Protein AF-G5E270-F1 (afdb_monomer_lite)

Radius of gyration: 21.07 Å; chains: 1; bounding box: 44×40×56 Å

Sequence (121 aa):
NRQQYGLELIASENFASCAVLQALGSCLNNKYSEGYPGQRYYGGTEFVDEMERLCQKRALTHGFMTDKKISATSIFFESMPYKVNPDTGYIDYDGLAENARLFHPKLIIAGVSCYSRNLDY

pLDDT: mean 83.83, std 16.35, range [31.69, 96.69]

InterPro domains:
  IPR015421 Pyridoxal phosphate-dependent transferase, major domain [G3DSA:3.40.640.10] (14-60)
  IPR015421 Pyridoxal phosphate-dependent transferase, major domain [G3DSA:3.40.640.10] (61-121)
  IPR015422 Pyridoxal phosphate-dependent transferase, small domain [G3DSA:3.90.1150.10] (1-13)
  IPR015424 Pyridoxal phosphate-dependent transferase [SSF53383] (1-121)
  IPR039429 Serine hydroxymethyltransferase-like domain [PF00464] (1-60)
  IPR049943 Serine hydroxymethyltransferase-like [PTHR11680] (1-60)

Foldseek 3Di:
DDVVPDDPPQPPDDDDDPVVVVVVVDPVVVDDFPDAQVDTPDPPCVVVNVVVVVVVVVCVVPNDDDDDDDPPCVVVHPDDDFDADPVVLHTPVVSVVVVCVVVVDPDDDDDDDDGPDDDDD

Secondary structure (DSSP, 8-state):
-HHHHS----TT-----HHHHHHHTSGGGG----EETTEESSS--HHHHHHHHHHHHHHHHH--------TTHHHHS------B-TTT-SB-HHHHHHHHHHH--S------SS--S----

Structure (mmCIF, N/CA/C/O backbone):
data_AF-G5E270-F1
#
_entry.id   AF-G5E270-F1
#
loop_
_atom_site.group_PDB
_atom_site.id
_atom_site.type_symbol
_atom_site.label_atom_id
_atom_site.label_alt_id
_atom_site.label_comp_id
_atom_site.label_asym_id
_atom_site.label_entity_id
_atom_site.label_seq_id
_atom_site.pdbx_PDB_ins_code
_atom_site.Cartn_x
_atom_site.Cartn_y
_atom_site.Cartn_z
_atom_site.occupancy
_atom_site.B_iso_or_equiv
_atom_site.auth_seq_id
_atom_site.auth_comp_id
_atom_site.auth_asym_id
_atom_site.auth_atom_id
_atom_site.pdbx_PDB_model_num
ATOM 1 N N . ASN A 1 1 ? -11.175 23.964 -2.421 1.00 78.31 1 ASN A N 1
ATOM 2 C CA . ASN A 1 1 ? -10.906 24.818 -3.603 1.00 78.31 1 ASN A CA 1
ATOM 3 C C . ASN A 1 1 ? -9.794 24.276 -4.501 1.00 78.31 1 ASN A C 1
ATOM 5 O O . ASN A 1 1 ? -10.142 23.897 -5.604 1.00 78.31 1 ASN A O 1
ATOM 9 N N . ARG A 1 2 ? -8.518 24.142 -4.084 1.00 94.00 2 ARG A N 1
ATOM 10 C CA . ARG A 1 2 ? -7.429 23.637 -4.970 1.00 94.00 2 ARG A CA 1
ATOM 11 C C . ARG A 1 2 ? -7.762 22.312 -5.681 1.00 94.00 2 ARG A C 1
ATOM 13 O O . ARG A 1 2 ? -7.817 22.273 -6.898 1.00 94.00 2 ARG A O 1
ATOM 20 N N . GLN A 1 3 ? -8.059 21.267 -4.908 1.00 88.56 3 GLN A N 1
ATOM 21 C CA . GLN A 1 3 ? -8.348 19.916 -5.417 1.00 88.56 3 GLN A CA 1
ATOM 22 C C . GLN A 1 3 ? -9.655 19.809 -6.223 1.00 88.56 3 GLN A C 1
ATOM 24 O O . GLN A 1 3 ? -9.859 18.834 -6.928 1.00 88.56 3 GLN A O 1
ATOM 29 N N . GLN A 1 4 ? -10.559 20.787 -6.102 1.00 90.38 4 GLN A N 1
ATOM 30 C CA . GLN A 1 4 ? -11.859 20.764 -6.781 1.00 90.38 4 GLN A CA 1
ATOM 31 C C . GLN A 1 4 ? -11.770 21.294 -8.216 1.00 90.38 4 GLN A C 1
ATOM 33 O O . GLN A 1 4 ? -12.556 20.896 -9.067 1.00 90.38 4 GLN A O 1
ATOM 38 N N . TYR A 1 5 ? -10.833 22.209 -8.468 1.00 93.00 5 TYR A N 1
ATOM 39 C CA . TYR A 1 5 ? -10.672 22.875 -9.762 1.00 93.00 5 TYR A CA 1
ATOM 40 C C . TYR A 1 5 ? -9.358 22.501 -10.467 1.00 93.00 5 TYR A C 1
ATOM 42 O O . TYR A 1 5 ? -9.139 22.919 -11.600 1.00 93.00 5 TYR A O 1
ATOM 50 N N . GLY A 1 6 ? -8.482 21.735 -9.808 1.00 92.25 6 GLY A N 1
ATOM 51 C CA . GLY A 1 6 ? -7.254 21.194 -10.387 1.00 92.25 6 GLY A CA 1
ATOM 52 C C . GLY A 1 6 ? -7.465 19.811 -11.004 1.00 92.25 6 GLY A C 1
ATOM 53 O O . GLY A 1 6 ? -8.218 18.998 -10.474 1.00 92.25 6 GLY A O 1
ATOM 54 N N . LEU A 1 7 ? -6.777 19.537 -12.114 1.00 93.69 7 LEU A N 1
ATOM 55 C CA . LEU A 1 7 ? -6.659 18.188 -12.670 1.00 93.69 7 LEU A CA 1
ATOM 56 C C . LEU A 1 7 ? -5.447 17.498 -12.040 1.00 93.69 7 LEU A C 1
ATOM 58 O O . LEU A 1 7 ? -4.310 17.740 -12.443 1.00 93.69 7 LEU A O 1
ATOM 62 N N . GLU A 1 8 ? -5.689 16.653 -11.041 1.00 93.19 8 GLU A N 1
ATOM 63 C CA . GLU A 1 8 ? -4.632 15.877 -10.388 1.00 93.19 8 GLU A CA 1
ATOM 64 C C . GLU A 1 8 ? -4.280 14.659 -11.262 1.00 93.19 8 GLU A C 1
ATOM 66 O O . GLU A 1 8 ? -5.024 13.681 -11.324 1.00 93.19 8 GLU A O 1
ATOM 71 N N . LEU A 1 9 ? -3.157 14.737 -11.983 1.00 94.25 9 LEU A N 1
ATOM 72 C CA . LEU A 1 9 ? -2.667 13.684 -12.893 1.00 94.25 9 LEU A CA 1
ATOM 73 C C . LEU A 1 9 ? -1.504 12.865 -12.306 1.00 94.25 9 LEU A C 1
ATOM 75 O O . LEU A 1 9 ? -0.846 12.103 -13.014 1.00 94.25 9 LEU A O 1
ATOM 79 N N . ILE A 1 10 ? -1.218 13.031 -11.016 1.00 94.44 10 ILE A N 1
ATOM 80 C CA . ILE A 1 10 ? -0.157 12.291 -10.336 1.00 94.44 10 ILE A CA 1
ATOM 81 C C . ILE A 1 10 ? -0.653 10.864 -10.078 1.00 94.44 10 ILE A C 1
ATOM 83 O O . ILE A 1 10 ? -1.603 10.660 -9.332 1.00 94.44 10 ILE A O 1
ATOM 87 N N . ALA A 1 11 ? 0.016 9.867 -10.667 1.00 88.94 11 ALA A N 1
ATOM 88 C CA . ALA A 1 11 ? -0.424 8.465 -10.656 1.00 88.94 11 ALA A CA 1
ATOM 89 C C . ALA A 1 11 ? -0.595 7.848 -9.252 1.00 88.94 11 ALA A C 1
ATOM 91 O O . ALA A 1 11 ? -1.328 6.877 -9.088 1.00 88.94 11 ALA A O 1
ATOM 92 N N . SER A 1 12 ? 0.092 8.392 -8.245 1.00 92.25 12 SER A N 1
ATOM 93 C CA . SER A 1 12 ? 0.022 7.935 -6.853 1.00 92.25 12 SER A CA 1
ATOM 94 C C . SER A 1 12 ? -0.967 8.717 -5.986 1.00 92.25 12 SER A C 1
ATOM 96 O O . SER A 1 12 ? -1.158 8.357 -4.824 1.00 92.25 12 SER A O 1
ATOM 98 N N . GLU A 1 13 ? -1.542 9.809 -6.491 1.00 93.81 13 GLU A N 1
ATOM 99 C CA . GLU A 1 13 ? -2.532 10.584 -5.746 1.00 93.81 13 GLU A CA 1
ATOM 100 C C . GLU A 1 13 ? -3.935 10.005 -5.920 1.00 93.81 13 GLU A C 1
ATOM 102 O O . GLU A 1 13 ? -4.270 9.396 -6.935 1.00 93.81 13 GLU A O 1
ATOM 107 N N . ASN A 1 14 ? -4.760 10.168 -4.886 1.00 95.12 14 ASN A N 1
ATOM 108 C CA . ASN A 1 14 ? -6.154 9.749 -4.906 1.00 95.12 14 ASN A CA 1
ATOM 109 C C . ASN A 1 14 ? -6.962 10.494 -3.831 1.00 95.12 14 ASN A C 1
ATOM 111 O O . ASN A 1 14 ? -6.398 11.099 -2.915 1.00 95.12 14 ASN A O 1
ATOM 115 N N . PHE A 1 15 ? -8.287 10.403 -3.907 1.00 95.06 15 PHE A N 1
ATOM 116 C CA . PHE A 1 15 ? -9.208 10.986 -2.938 1.00 95.06 15 PHE A CA 1
ATOM 117 C C . PHE A 1 15 ? -9.796 9.898 -2.037 1.00 95.06 15 PHE A C 1
ATOM 119 O O . PHE A 1 15 ? -10.509 9.002 -2.488 1.00 95.06 15 PHE A O 1
ATOM 126 N N . ALA A 1 16 ? -9.502 9.979 -0.739 1.00 94.62 16 ALA A N 1
ATOM 127 C CA . ALA A 1 16 ? -10.095 9.084 0.246 1.00 94.62 16 ALA A CA 1
ATOM 128 C C . ALA A 1 16 ? -11.600 9.358 0.402 1.00 94.62 16 ALA A C 1
ATOM 130 O O . ALA A 1 16 ? -12.049 10.503 0.348 1.00 94.62 16 ALA A O 1
ATOM 131 N N . SER A 1 17 ? -12.384 8.304 0.640 1.00 96.69 17 SER A N 1
ATOM 132 C CA . SER A 1 17 ? -13.821 8.452 0.889 1.00 96.69 17 SER A CA 1
ATOM 133 C C . SER A 1 17 ? -14.096 9.166 2.217 1.00 96.69 17 SER A C 1
ATOM 135 O O . SER A 1 17 ? -13.327 9.051 3.175 1.00 96.69 17 SER A O 1
ATOM 137 N N . CYS A 1 18 ? -15.245 9.841 2.315 1.00 96.12 18 CYS A N 1
ATOM 138 C CA . CYS A 1 18 ? -15.672 10.495 3.556 1.00 96.12 18 CYS A CA 1
ATOM 139 C C . CYS A 1 18 ? -15.712 9.527 4.747 1.00 96.12 18 CYS A C 1
ATOM 141 O O . CYS A 1 18 ? -15.337 9.914 5.848 1.00 96.12 18 CYS A O 1
ATOM 143 N N . ALA A 1 19 ? -16.098 8.265 4.527 1.00 96.06 19 ALA A N 1
ATOM 144 C CA . ALA A 1 19 ? -16.137 7.246 5.575 1.00 96.06 19 ALA A CA 1
ATOM 145 C C . ALA A 1 19 ? -14.744 6.966 6.171 1.00 96.06 19 ALA A C 1
ATOM 147 O O . ALA A 1 19 ? -14.602 6.844 7.387 1.00 96.06 19 ALA A O 1
ATOM 148 N N . VAL A 1 20 ? -13.703 6.920 5.331 1.00 94.00 20 VAL A N 1
ATOM 149 C CA . VAL A 1 20 ? -12.313 6.754 5.788 1.00 94.00 20 VAL A CA 1
ATOM 150 C C . VAL A 1 20 ? -11.866 7.971 6.601 1.00 94.00 20 VAL A C 1
ATOM 152 O O . VAL A 1 20 ? -11.291 7.817 7.677 1.00 94.00 20 VAL A O 1
ATOM 155 N N . LEU A 1 21 ? -12.175 9.181 6.127 1.00 95.69 21 LEU A N 1
ATOM 156 C CA . LEU A 1 21 ? -11.818 10.423 6.820 1.00 95.69 21 LEU A CA 1
ATOM 157 C C . LEU A 1 21 ? -12.537 10.566 8.172 1.00 95.69 21 LEU A C 1
ATOM 159 O O . LEU A 1 21 ? -11.932 10.998 9.151 1.00 95.69 21 LEU A O 1
ATOM 163 N N . GLN A 1 22 ? -13.803 10.155 8.255 1.00 96.69 22 GLN A N 1
ATOM 164 C CA . GLN A 1 22 ? -14.566 10.126 9.506 1.00 96.69 22 GLN A CA 1
ATOM 165 C C . GLN A 1 22 ? -13.970 9.142 10.517 1.00 96.69 22 GLN A C 1
ATOM 167 O O . GLN A 1 22 ? -13.867 9.470 11.698 1.00 96.69 22 GLN A O 1
ATOM 172 N N . ALA A 1 23 ? -13.536 7.962 10.064 1.00 93.75 23 ALA A N 1
ATOM 173 C CA . ALA A 1 23 ? -12.877 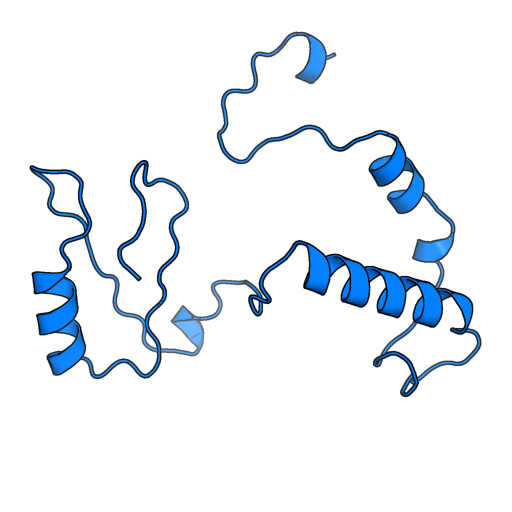6.989 10.930 1.00 93.75 23 ALA A CA 1
ATOM 174 C C . ALA A 1 23 ? -11.548 7.535 11.484 1.00 93.75 23 ALA A C 1
ATOM 176 O O . ALA A 1 23 ? -11.273 7.383 12.677 1.00 93.75 23 ALA A O 1
ATOM 177 N N . LEU A 1 24 ? -10.767 8.234 10.649 1.00 95.00 24 LEU A N 1
ATOM 178 C CA . LEU A 1 24 ? -9.520 8.888 11.056 1.00 95.00 24 LEU A CA 1
ATOM 179 C C . LEU A 1 24 ? -9.744 9.969 12.124 1.00 95.00 24 LEU A C 1
ATOM 181 O O . LEU A 1 24 ? -8.894 10.144 12.986 1.00 95.00 24 LEU A O 1
ATOM 185 N N . GLY A 1 25 ? -10.881 10.670 12.094 1.00 95.19 25 GLY A N 1
ATOM 186 C CA . GLY A 1 25 ? -11.256 11.683 13.088 1.00 95.19 25 GLY A CA 1
ATOM 187 C C . GLY A 1 25 ? -11.947 11.138 14.345 1.00 95.19 25 GLY A C 1
ATOM 188 O O . GLY A 1 25 ? -12.431 11.923 15.158 1.00 95.19 25 GLY A O 1
ATOM 189 N N . SER A 1 26 ? -12.047 9.817 14.506 1.00 96.69 26 SER A N 1
ATOM 190 C CA . SER A 1 26 ? -12.745 9.204 15.640 1.00 96.69 26 SER A CA 1
ATOM 191 C C . SER A 1 26 ? -11.933 9.250 16.943 1.00 96.69 26 SER A C 1
ATOM 193 O O . SER A 1 26 ? -10.731 9.536 16.964 1.00 96.69 26 SER A O 1
ATOM 195 N N . CYS A 1 27 ? -12.588 8.897 18.055 1.00 95.38 27 CYS A N 1
ATOM 196 C CA . CYS A 1 27 ? -11.967 8.806 19.379 1.00 95.38 27 CYS A CA 1
ATOM 197 C C . CYS A 1 27 ? -10.881 7.722 19.494 1.00 95.38 27 CYS A C 1
ATOM 199 O O . CYS A 1 27 ? -10.177 7.679 20.501 1.00 95.38 27 CYS A O 1
ATOM 201 N N . LEU A 1 28 ? -10.711 6.872 18.475 1.00 93.31 28 LEU A N 1
ATOM 202 C CA . LEU A 1 28 ? -9.692 5.822 18.457 1.00 93.31 28 LEU A CA 1
ATOM 203 C C . LEU A 1 28 ? -8.264 6.380 18.536 1.00 93.31 28 LEU A C 1
ATOM 205 O O . LEU A 1 28 ? -7.394 5.709 19.082 1.00 93.31 28 LEU A O 1
ATOM 209 N N . ASN A 1 29 ? -8.035 7.627 18.107 1.00 92.75 29 ASN A N 1
ATOM 210 C CA . ASN A 1 29 ? -6.743 8.309 18.282 1.00 92.75 29 ASN A CA 1
ATOM 211 C C . ASN A 1 29 ? -6.323 8.464 19.751 1.00 92.75 29 ASN A C 1
ATOM 213 O O . ASN A 1 29 ? -5.144 8.648 20.037 1.00 92.75 29 ASN A O 1
ATOM 217 N N . ASN A 1 30 ? -7.270 8.392 20.688 1.00 94.25 30 ASN A N 1
ATOM 218 C CA . ASN A 1 30 ? -6.992 8.583 22.107 1.00 94.25 30 ASN A CA 1
ATOM 219 C C . ASN A 1 30 ? -6.491 7.303 22.785 1.00 94.25 30 ASN A C 1
ATOM 221 O O . ASN A 1 30 ? -6.068 7.355 23.942 1.00 94.25 30 ASN A O 1
ATOM 225 N N . LYS A 1 31 ? -6.588 6.142 22.119 1.00 93.56 31 LYS A N 1
ATOM 226 C CA . LYS A 1 31 ? -6.277 4.860 22.745 1.00 93.56 31 LYS A CA 1
ATOM 227 C C . LYS A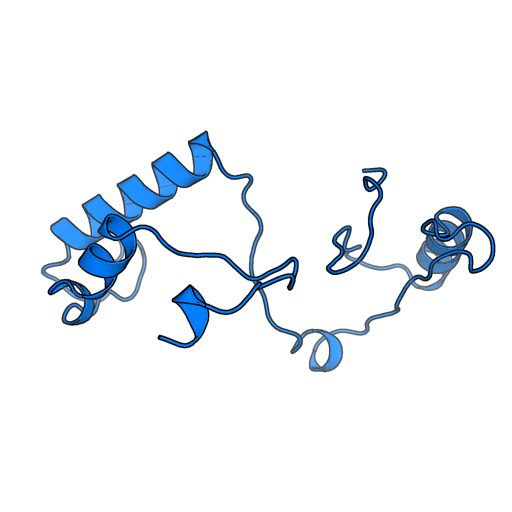 1 31 ? -4.863 4.408 22.412 1.00 93.56 31 LYS A C 1
ATOM 229 O O . LYS A 1 31 ? -4.510 4.192 21.261 1.00 93.56 31 LYS A O 1
ATOM 234 N N . TYR A 1 32 ? -4.092 4.175 23.466 1.00 93.44 32 TYR A N 1
ATOM 235 C CA . TYR A 1 32 ? -2.798 3.515 23.389 1.00 93.44 32 TYR A CA 1
ATOM 236 C C . TYR A 1 32 ? -2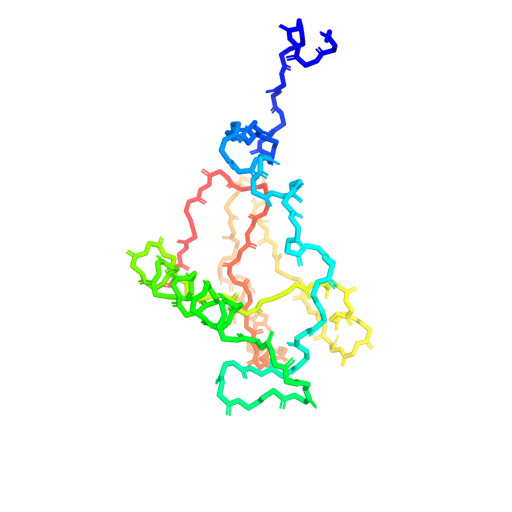.982 1.995 23.535 1.00 93.44 32 TYR A C 1
ATOM 238 O O . TYR A 1 32 ? -3.636 1.536 24.477 1.00 93.44 32 TYR A O 1
ATOM 246 N N . SER A 1 33 ? -2.452 1.212 22.595 1.00 92.75 33 SER A N 1
ATOM 247 C CA . SER A 1 33 ? -2.675 -0.242 22.514 1.00 92.75 33 SER A CA 1
ATOM 248 C C . SER A 1 33 ? -1.434 -0.990 22.017 1.00 92.75 33 SER A C 1
ATOM 250 O O . SER A 1 33 ? -1.504 -1.769 21.067 1.00 92.75 33 SER A O 1
ATOM 252 N N . GLU A 1 34 ? -0.280 -0.733 22.633 1.00 94.44 34 GLU A N 1
ATOM 253 C CA . GLU A 1 34 ? 0.967 -1.428 22.291 1.00 94.44 34 GLU A CA 1
ATOM 254 C C . GLU A 1 34 ? 0.843 -2.951 22.452 1.00 94.44 34 GLU A C 1
ATOM 256 O O . GLU A 1 34 ? 0.158 -3.451 23.352 1.00 94.44 34 GLU A O 1
ATOM 261 N N . GLY A 1 35 ? 1.554 -3.684 21.592 1.00 92.62 35 GLY A N 1
ATOM 262 C CA . GLY A 1 35 ? 1.431 -5.133 21.438 1.00 92.62 35 GLY A CA 1
ATOM 263 C C . GLY A 1 35 ? 0.468 -5.507 20.310 1.00 92.62 35 GLY A C 1
ATOM 264 O O . GLY A 1 35 ? 0.107 -4.661 19.493 1.00 92.62 35 GLY A O 1
ATOM 265 N N . TYR A 1 36 ? 0.038 -6.766 20.281 1.00 92.19 36 TYR A N 1
ATOM 266 C CA . TYR A 1 36 ? -0.909 -7.302 19.292 1.00 92.19 36 TYR A CA 1
ATOM 267 C C . TYR A 1 36 ? -2.198 -7.777 19.975 1.00 92.19 36 TYR A C 1
ATOM 269 O O . TYR A 1 36 ? -2.200 -7.962 21.196 1.00 92.19 36 TYR A O 1
ATOM 277 N N . PRO A 1 37 ? -3.303 -7.986 19.233 1.00 90.62 37 PRO A N 1
ATOM 278 C CA . PRO A 1 37 ? -4.549 -8.460 19.818 1.00 90.62 37 PRO A CA 1
ATOM 279 C C . PRO A 1 37 ? -4.349 -9.729 20.658 1.00 90.62 37 PRO A C 1
ATOM 281 O O . PRO A 1 37 ? -3.778 -10.710 20.185 1.00 90.62 37 PRO A O 1
ATOM 284 N N . GLY A 1 38 ? -4.814 -9.709 21.909 1.00 88.88 38 GLY A N 1
ATOM 285 C CA . GLY A 1 38 ? -4.599 -10.790 22.888 1.00 88.88 38 GLY A CA 1
ATOM 286 C C . GLY A 1 38 ? -3.258 -10.770 23.644 1.00 88.88 38 GLY A C 1
ATOM 287 O O . GLY A 1 38 ? -3.126 -11.479 24.638 1.00 88.88 38 GLY A O 1
ATOM 288 N N . GLN A 1 39 ? -2.289 -9.946 23.239 1.00 90.94 39 GLN A N 1
ATOM 289 C CA . GLN A 1 39 ? -1.012 -9.725 23.934 1.00 90.94 39 GLN A CA 1
ATOM 290 C C . GLN A 1 39 ? -0.701 -8.224 23.989 1.00 90.94 39 GLN A C 1
ATOM 292 O O . GLN A 1 39 ? 0.232 -7.731 23.352 1.00 90.94 39 GLN A O 1
ATOM 297 N N . ARG A 1 40 ? -1.535 -7.479 24.722 1.00 93.38 40 ARG A N 1
ATOM 298 C CA . ARG A 1 40 ? -1.392 -6.028 24.896 1.00 93.38 40 ARG A CA 1
ATOM 299 C C . ARG A 1 40 ? -0.649 -5.699 26.183 1.00 93.38 40 ARG A C 1
ATOM 301 O O . ARG A 1 40 ? -0.850 -6.356 27.201 1.00 93.38 40 ARG A O 1
ATOM 308 N N . TYR A 1 41 ? 0.140 -4.629 26.146 1.00 89.81 41 TYR A N 1
ATOM 309 C CA . TYR A 1 41 ? 0.808 -4.098 27.341 1.00 89.81 41 TYR A CA 1
ATOM 310 C C . TYR A 1 41 ? -0.149 -3.322 28.263 1.00 89.81 41 TYR A C 1
ATOM 312 O O . TYR A 1 41 ? 0.100 -3.218 29.461 1.00 89.81 41 TYR A O 1
ATOM 320 N N . TYR A 1 42 ? -1.257 -2.802 27.720 1.00 91.88 42 TYR A N 1
ATOM 321 C CA . TYR A 1 42 ? -2.239 -1.984 28.438 1.00 91.88 42 TYR A CA 1
ATOM 322 C C . TYR A 1 42 ? -3.650 -2.582 28.351 1.00 91.88 42 TYR A C 1
ATOM 324 O O . TYR A 1 42 ? -4.018 -3.180 27.340 1.00 91.88 42 TYR A O 1
ATOM 332 N N . GLY A 1 43 ? -4.454 -2.383 29.401 1.00 90.81 43 GLY A N 1
ATOM 333 C CA . GLY A 1 43 ? -5.848 -2.844 29.466 1.00 90.81 43 GLY A CA 1
ATOM 334 C C . GLY A 1 43 ? -6.851 -1.928 28.750 1.00 90.81 43 GLY A C 1
ATOM 335 O O . GLY A 1 43 ? -6.515 -0.817 28.325 1.00 90.81 43 GLY A O 1
ATOM 336 N N . GLY A 1 44 ? -8.107 -2.373 28.636 1.00 92.50 44 GLY A N 1
ATOM 337 C CA . GLY A 1 44 ? -9.200 -1.616 28.007 1.00 92.50 44 GLY A CA 1
ATOM 338 C C . GLY A 1 44 ? -9.082 -1.521 26.480 1.00 92.50 44 GLY A C 1
ATOM 339 O O . GLY A 1 44 ? -9.299 -0.448 25.911 1.00 92.50 44 GLY A O 1
ATOM 340 N N . THR A 1 45 ? -8.582 -2.579 25.842 1.00 93.44 45 THR A N 1
ATOM 341 C CA . THR A 1 45 ? -8.279 -2.679 24.403 1.00 93.44 45 THR A CA 1
ATOM 342 C C . THR A 1 45 ? -9.277 -3.559 23.649 1.00 93.44 45 THR A C 1
ATOM 344 O O . THR A 1 45 ? -9.069 -3.837 22.474 1.00 93.44 45 THR A O 1
ATOM 347 N N . GLU A 1 46 ? -10.386 -3.956 24.275 1.00 94.06 46 GLU A N 1
ATOM 348 C CA . GLU A 1 46 ? -11.366 -4.916 23.752 1.00 94.06 46 GLU A CA 1
ATOM 349 C C . GLU A 1 46 ? -11.891 -4.500 22.369 1.00 94.06 46 GLU A C 1
ATOM 351 O O . GLU A 1 46 ? -11.841 -5.279 21.415 1.00 94.06 46 GLU A O 1
ATOM 356 N N . PHE A 1 47 ? -12.307 -3.237 22.240 1.00 93.81 47 PHE A N 1
ATOM 357 C CA . PHE A 1 47 ? -12.816 -2.676 20.985 1.00 93.81 47 PHE A CA 1
ATOM 358 C C . PHE A 1 47 ? -11.713 -2.445 19.940 1.00 93.81 47 PHE A C 1
ATOM 360 O O . PHE A 1 47 ? -11.951 -2.581 18.740 1.00 93.81 47 PHE A O 1
ATOM 367 N N . VAL A 1 48 ? -10.492 -2.118 20.377 1.00 93.62 48 VAL A N 1
ATOM 368 C CA . VAL A 1 48 ? -9.348 -1.929 19.468 1.00 93.62 48 VAL A CA 1
ATOM 369 C C . VAL A 1 48 ? -8.897 -3.264 18.888 1.00 93.62 48 VAL A C 1
ATOM 371 O O . VAL A 1 48 ? -8.611 -3.360 17.698 1.00 93.62 48 VAL A O 1
ATOM 374 N N . ASP A 1 49 ? -8.889 -4.312 19.704 1.00 94.00 49 ASP A N 1
ATOM 375 C CA . ASP A 1 49 ? -8.560 -5.667 19.288 1.00 94.00 49 ASP A CA 1
ATOM 376 C C . ASP A 1 49 ? -9.585 -6.223 18.293 1.00 94.00 49 ASP A C 1
ATOM 378 O O . ASP A 1 49 ? -9.208 -6.882 17.323 1.00 94.00 49 ASP A O 1
ATOM 382 N N . GLU A 1 50 ? -10.878 -5.963 18.509 1.00 94.69 50 GLU A N 1
ATOM 383 C CA . GLU A 1 50 ? -11.926 -6.306 17.543 1.00 94.69 50 GLU A CA 1
ATOM 384 C C . GLU A 1 50 ? -11.698 -5.601 16.200 1.00 94.69 50 GLU A C 1
ATOM 386 O O . GLU A 1 50 ? -11.693 -6.252 15.150 1.00 94.69 50 GLU A O 1
ATOM 391 N N . MET A 1 51 ? -11.437 -4.292 16.236 1.00 93.25 51 MET A N 1
ATOM 392 C CA . MET A 1 51 ? -11.147 -3.498 15.045 1.00 93.25 51 MET A CA 1
ATOM 393 C C . MET A 1 51 ? -9.899 -4.002 14.306 1.00 93.25 51 MET A C 1
ATOM 395 O O . MET A 1 51 ? -9.935 -4.159 13.084 1.00 93.25 51 MET A O 1
ATOM 399 N N . GLU A 1 52 ? -8.800 -4.270 15.015 1.00 93.19 52 GLU A N 1
ATOM 400 C CA . GLU A 1 52 ? -7.550 -4.726 14.403 1.00 93.19 52 GLU A CA 1
ATOM 401 C C . GLU A 1 52 ? -7.719 -6.108 13.761 1.00 93.19 52 GLU A C 1
ATOM 403 O O . GLU A 1 52 ? -7.329 -6.299 12.608 1.00 93.19 52 GLU A O 1
ATOM 408 N N . ARG A 1 53 ? -8.392 -7.046 14.440 1.00 90.69 53 ARG A N 1
ATOM 409 C CA . ARG A 1 53 ? -8.713 -8.362 13.862 1.00 90.69 53 ARG A CA 1
ATOM 410 C C . ARG A 1 53 ? -9.620 -8.248 12.641 1.00 90.69 53 ARG A C 1
ATOM 412 O O . ARG A 1 53 ? -9.417 -8.961 11.658 1.00 90.69 53 ARG A O 1
ATOM 419 N N . LEU A 1 54 ? -10.605 -7.349 12.668 1.00 90.50 54 LEU A N 1
ATOM 420 C CA . LEU A 1 54 ? -11.467 -7.096 11.514 1.00 90.50 54 LEU A CA 1
ATOM 421 C C . LEU A 1 54 ? -10.669 -6.531 10.332 1.00 90.50 54 LEU A C 1
ATOM 423 O O . LEU A 1 54 ? -10.876 -6.960 9.195 1.00 90.50 54 LEU A O 1
ATOM 427 N N . CYS A 1 55 ? -9.749 -5.602 10.598 1.00 87.88 55 CYS A N 1
ATOM 428 C CA . CYS A 1 55 ? -8.850 -5.038 9.597 1.00 87.88 55 CYS A CA 1
ATOM 429 C C . CYS A 1 55 ? -7.959 -6.125 8.979 1.00 87.88 55 CYS A C 1
ATOM 431 O O . CYS A 1 55 ? -7.959 -6.280 7.760 1.00 87.88 55 CYS A O 1
ATOM 433 N N . GLN A 1 56 ? -7.297 -6.944 9.804 1.00 82.50 56 GLN A N 1
ATOM 434 C CA . GLN A 1 56 ? -6.473 -8.074 9.356 1.00 82.50 56 GLN A CA 1
ATOM 435 C C . GLN A 1 56 ? -7.285 -9.067 8.515 1.00 82.50 56 GLN A C 1
ATOM 437 O O . GLN A 1 56 ? -6.865 -9.451 7.425 1.00 82.50 56 GLN A O 1
ATOM 442 N N . LYS A 1 57 ? -8.490 -9.434 8.965 1.00 84.38 57 LYS A N 1
ATOM 443 C CA . LYS A 1 57 ? -9.381 -10.336 8.226 1.00 84.38 57 LYS A CA 1
ATOM 444 C C . LYS A 1 57 ? -9.746 -9.778 6.848 1.00 84.38 57 LYS A C 1
ATOM 446 O O . LYS A 1 57 ? -9.692 -10.513 5.867 1.00 84.38 57 LYS A O 1
ATOM 451 N N . ARG A 1 58 ? -10.109 -8.494 6.760 1.00 83.50 58 ARG A N 1
ATOM 452 C CA . ARG A 1 58 ? -10.449 -7.841 5.481 1.00 83.50 58 ARG A CA 1
ATOM 453 C C . ARG A 1 58 ? -9.230 -7.670 4.577 1.00 83.50 58 ARG A C 1
ATOM 455 O O . ARG A 1 58 ? -9.349 -7.822 3.362 1.00 83.50 58 ARG A O 1
ATOM 462 N N . ALA A 1 59 ? -8.069 -7.397 5.167 1.00 73.62 59 ALA A N 1
ATOM 463 C CA . ALA A 1 59 ? -6.810 -7.355 4.445 1.00 73.62 59 ALA A CA 1
ATOM 464 C C . ALA A 1 59 ? -6.534 -8.713 3.794 1.00 73.62 59 ALA A C 1
ATOM 466 O O . ALA A 1 59 ? -6.323 -8.740 2.600 1.00 73.62 59 ALA A O 1
ATOM 467 N N . LEU A 1 60 ? -6.682 -9.839 4.493 1.00 70.75 60 LEU A N 1
ATOM 468 C CA . LEU A 1 60 ? -6.475 -11.167 3.894 1.00 70.75 60 LEU A CA 1
ATOM 469 C C . LEU A 1 60 ? -7.463 -11.509 2.761 1.00 70.75 60 LEU A C 1
ATOM 471 O O . LEU A 1 60 ? -7.131 -12.295 1.880 1.00 70.75 60 LEU A O 1
ATOM 475 N N . THR A 1 61 ? -8.672 -10.933 2.762 1.00 65.19 61 THR A N 1
ATOM 476 C CA . THR A 1 61 ? -9.669 -11.176 1.697 1.00 65.19 61 THR A CA 1
ATOM 477 C C . THR A 1 61 ? -9.418 -10.395 0.405 1.00 65.19 61 THR A C 1
ATOM 479 O O . THR A 1 61 ? -9.893 -10.809 -0.648 1.00 65.19 61 THR A O 1
ATOM 482 N N . HIS A 1 62 ? -8.708 -9.266 0.470 1.00 47.62 62 HIS A N 1
ATOM 483 C CA . HIS A 1 62 ? -8.545 -8.343 -0.667 1.00 47.62 62 HIS A CA 1
ATOM 484 C C . HIS A 1 62 ? -7.104 -7.867 -0.895 1.00 47.62 62 HIS A C 1
ATOM 486 O O . HIS A 1 62 ? -6.822 -7.195 -1.883 1.00 47.62 62 HIS A O 1
ATOM 492 N N . GLY A 1 63 ? -6.201 -8.182 0.021 1.00 35.94 63 GLY A N 1
ATOM 493 C CA . GLY A 1 63 ? -4.825 -7.729 0.072 1.00 35.94 63 GLY A CA 1
ATOM 494 C C . GLY A 1 63 ? -3.895 -8.923 0.216 1.00 35.94 63 GLY A C 1
ATOM 495 O O . GLY A 1 63 ? -3.994 -9.722 1.144 1.00 35.94 63 GLY A O 1
ATOM 496 N N . PHE A 1 64 ? -2.955 -9.024 -0.712 1.00 38.50 64 PHE A N 1
ATOM 497 C CA . PHE A 1 64 ? -1.762 -9.822 -0.505 1.00 38.50 64 PHE A CA 1
ATOM 498 C C . PHE A 1 64 ? -0.912 -9.151 0.584 1.00 38.50 64 PHE A C 1
ATOM 500 O O . PHE A 1 64 ? -0.724 -7.933 0.578 1.00 38.50 64 PHE A O 1
ATOM 507 N N . MET A 1 65 ? -0.444 -9.945 1.549 1.00 32.59 65 MET A N 1
ATOM 508 C CA . MET A 1 65 ? 0.484 -9.507 2.593 1.00 32.59 65 MET A CA 1
ATOM 509 C C . MET A 1 65 ? 1.812 -9.089 1.958 1.00 32.59 65 MET A C 1
ATOM 511 O O . MET A 1 65 ? 2.470 -9.886 1.295 1.00 32.59 65 MET A O 1
ATOM 515 N N . THR A 1 66 ? 2.221 -7.848 2.200 1.00 37.38 66 THR A N 1
ATOM 516 C CA . THR A 1 66 ? 3.561 -7.345 1.885 1.00 37.38 66 THR A CA 1
ATOM 517 C C . THR A 1 66 ? 4.102 -6.594 3.096 1.00 37.38 66 THR A C 1
ATOM 519 O O . THR A 1 66 ? 3.514 -5.596 3.525 1.00 37.38 66 THR A O 1
ATOM 522 N N . ASP A 1 67 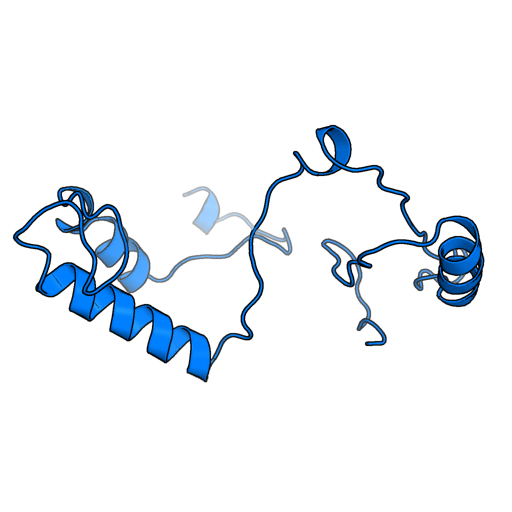? 5.219 -7.070 3.645 1.00 31.69 67 ASP A N 1
ATOM 523 C CA . ASP A 1 67 ? 5.859 -6.521 4.840 1.00 31.69 67 ASP A CA 1
ATOM 524 C C . ASP A 1 67 ? 6.726 -5.290 4.527 1.00 31.69 67 ASP A C 1
ATOM 526 O O . ASP A 1 67 ? 7.898 -5.390 4.188 1.00 31.69 67 ASP A O 1
ATOM 530 N N . LYS A 1 68 ? 6.103 -4.121 4.720 1.00 39.19 68 LYS A N 1
ATOM 531 C CA . LYS A 1 68 ? 6.655 -2.815 5.144 1.00 39.19 68 LYS A CA 1
ATOM 532 C C . LYS A 1 68 ? 7.818 -2.138 4.377 1.00 39.19 68 LYS A C 1
ATOM 534 O O . LYS A 1 68 ? 8.499 -2.660 3.512 1.00 39.19 68 LYS A O 1
ATOM 539 N N . LYS A 1 69 ? 7.943 -0.847 4.715 1.00 34.19 69 LYS A N 1
ATOM 540 C CA . LYS A 1 69 ? 8.615 0.269 4.031 1.00 34.19 69 LYS A CA 1
ATOM 541 C C . LYS A 1 69 ? 9.958 0.662 4.674 1.00 34.19 69 LYS A C 1
ATOM 543 O O . LYS A 1 69 ? 10.207 0.334 5.830 1.00 34.19 69 LYS A O 1
ATOM 548 N N . ILE A 1 70 ? 10.611 1.602 3.971 1.00 46.97 70 ILE A N 1
ATOM 549 C CA . ILE A 1 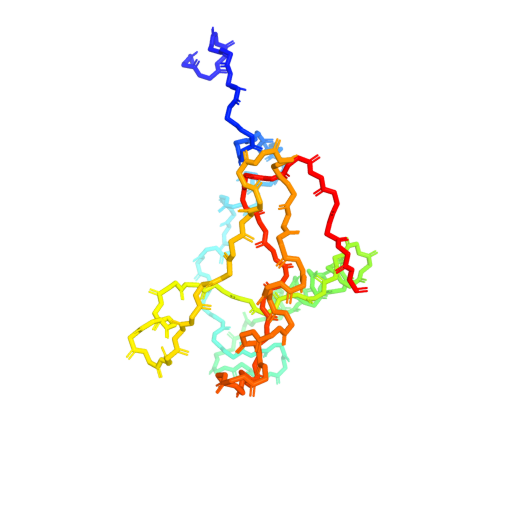70 ? 11.499 2.707 4.406 1.00 46.97 70 ILE A CA 1
ATOM 550 C C . ILE A 1 70 ? 12.930 2.452 3.933 1.00 46.97 70 ILE A C 1
ATOM 552 O O . ILE A 1 70 ? 13.554 1.492 4.358 1.00 46.97 70 ILE A O 1
ATOM 556 N N . SER A 1 71 ? 13.483 3.314 3.077 1.00 54.44 71 SER A N 1
ATOM 557 C CA . SER A 1 71 ? 14.903 3.245 2.702 1.00 54.44 71 SER A CA 1
ATOM 558 C C . SER A 1 71 ? 15.801 3.673 3.875 1.00 54.44 71 SER A C 1
ATOM 560 O O . SER A 1 71 ? 16.419 4.730 3.854 1.00 54.44 71 SER A O 1
ATOM 562 N N . ALA A 1 72 ? 15.856 2.842 4.911 1.00 50.25 72 ALA A N 1
ATOM 563 C CA . ALA A 1 72 ? 17.026 2.605 5.747 1.00 50.25 72 ALA A CA 1
ATOM 564 C C . ALA A 1 72 ? 17.810 1.382 5.222 1.00 50.25 72 ALA A C 1
ATOM 566 O O . ALA A 1 72 ? 18.891 1.069 5.713 1.00 50.25 72 ALA A O 1
ATOM 567 N N . THR A 1 73 ? 17.271 0.690 4.208 1.00 55.38 73 THR A N 1
ATOM 568 C CA . THR A 1 73 ? 17.825 -0.545 3.656 1.00 55.38 73 THR A CA 1
ATOM 569 C C . THR A 1 73 ? 19.256 -0.366 3.171 1.00 55.38 73 THR A C 1
ATOM 571 O O . THR A 1 73 ? 20.085 -1.199 3.478 1.00 55.38 73 THR A O 1
ATOM 574 N N . SER A 1 74 ? 19.591 0.738 2.510 1.00 51.50 74 SER A N 1
ATOM 575 C CA . SER A 1 74 ? 20.949 0.999 2.010 1.00 51.50 74 SER A CA 1
ATOM 576 C C . SER A 1 74 ? 21.953 1.453 3.083 1.00 51.50 74 SER A C 1
ATOM 578 O O . SER A 1 74 ? 23.144 1.511 2.801 1.00 51.50 74 SER A O 1
ATOM 580 N N . ILE A 1 75 ? 21.500 1.766 4.307 1.00 53.75 75 ILE A N 1
ATOM 581 C CA . ILE A 1 75 ? 22.383 2.035 5.460 1.00 53.75 75 ILE A CA 1
ATOM 582 C C . ILE A 1 75 ? 22.740 0.724 6.175 1.00 53.75 75 ILE A C 1
ATOM 584 O O . ILE A 1 75 ? 23.853 0.571 6.668 1.00 53.75 75 ILE A O 1
ATOM 588 N N . PHE A 1 76 ? 21.799 -0.223 6.233 1.00 55.50 76 PHE A N 1
ATOM 589 C CA . PHE A 1 76 ? 21.950 -1.475 6.982 1.00 55.50 76 PHE A CA 1
ATOM 590 C C . PHE A 1 76 ? 22.232 -2.706 6.108 1.00 55.50 76 PHE A C 1
ATOM 592 O O . PHE A 1 76 ? 22.626 -3.745 6.632 1.00 55.50 76 PHE A O 1
ATOM 599 N N . PHE A 1 77 ? 22.042 -2.605 4.794 1.00 63.97 77 PHE A N 1
ATOM 600 C CA . PHE A 1 77 ? 22.202 -3.694 3.838 1.00 63.97 77 PHE A CA 1
ATOM 601 C C . PHE A 1 77 ? 22.909 -3.195 2.577 1.00 63.97 77 PHE A C 1
ATOM 603 O O . PHE A 1 77 ? 22.667 -2.086 2.099 1.00 63.97 77 PHE A O 1
ATOM 610 N N . GLU A 1 78 ? 23.757 -4.045 2.004 1.00 66.50 78 GLU A N 1
ATOM 611 C CA . GLU A 1 78 ? 24.329 -3.797 0.685 1.00 66.50 78 GLU A CA 1
ATOM 612 C C . GLU A 1 78 ? 23.248 -4.010 -0.379 1.00 66.50 78 GLU A C 1
ATOM 614 O O . GLU A 1 78 ? 22.685 -5.097 -0.515 1.00 66.50 78 GLU A O 1
ATOM 619 N N . SER A 1 79 ? 22.932 -2.950 -1.123 1.00 72.25 79 SER A N 1
ATOM 620 C CA . SER A 1 79 ? 21.919 -2.967 -2.178 1.00 72.25 79 SER A CA 1
ATOM 621 C C . SER A 1 79 ? 22.555 -2.711 -3.538 1.00 72.25 79 SER A C 1
ATOM 623 O O . SER A 1 79 ? 23.265 -1.719 -3.701 1.00 72.25 79 SER A O 1
ATOM 625 N N . MET A 1 80 ? 22.226 -3.539 -4.528 1.00 76.31 80 MET A N 1
ATOM 626 C CA . MET A 1 80 ? 22.618 -3.333 -5.920 1.00 76.31 80 MET A CA 1
ATOM 627 C C . MET A 1 80 ? 21.366 -3.132 -6.790 1.00 76.31 80 MET A C 1
ATOM 629 O O . MET A 1 80 ? 20.487 -3.997 -6.785 1.00 76.31 80 MET A O 1
ATOM 633 N N . PRO A 1 81 ? 21.244 -2.007 -7.519 1.00 82.75 81 PRO A N 1
ATOM 634 C CA . PRO A 1 81 ? 20.100 -1.768 -8.389 1.00 82.75 81 PRO A CA 1
ATOM 635 C C . PRO A 1 81 ? 20.209 -2.580 -9.684 1.00 82.75 81 PRO A C 1
ATOM 637 O O . PRO A 1 81 ? 21.295 -2.738 -10.240 1.00 82.75 81 PRO A O 1
ATOM 640 N N . TYR A 1 82 ? 19.067 -3.013 -10.210 1.00 84.75 82 TYR A N 1
ATOM 641 C CA . TYR A 1 82 ? 18.934 -3.502 -11.582 1.00 84.75 82 TYR A CA 1
ATOM 642 C C . TYR A 1 82 ? 18.273 -2.433 -12.461 1.00 84.75 82 TYR A C 1
ATOM 644 O O . TYR A 1 82 ? 17.677 -1.478 -11.955 1.00 84.75 82 TYR A O 1
ATOM 652 N N . LYS A 1 83 ? 18.439 -2.544 -13.781 1.00 88.81 83 LYS A N 1
ATOM 653 C CA . LYS A 1 83 ? 18.086 -1.488 -14.742 1.00 88.81 83 LYS A CA 1
ATOM 654 C C . LYS A 1 83 ? 17.065 -1.964 -15.775 1.00 88.81 83 LYS A C 1
ATOM 656 O O . LYS A 1 83 ? 16.756 -3.147 -15.883 1.00 88.81 83 LYS A O 1
ATOM 661 N N . VAL A 1 84 ? 16.545 -1.000 -16.528 1.00 91.19 84 VAL A N 1
ATOM 662 C CA . VAL A 1 84 ? 15.766 -1.231 -17.747 1.00 91.19 84 VAL A CA 1
ATOM 663 C C . VAL A 1 84 ? 16.674 -1.144 -18.969 1.00 91.19 84 VAL A C 1
ATOM 665 O O . VAL A 1 84 ? 17.657 -0.398 -18.962 1.00 91.19 84 VAL A O 1
ATOM 668 N N . ASN A 1 85 ? 16.325 -1.871 -20.024 1.00 90.31 85 ASN A N 1
ATOM 669 C CA . ASN A 1 85 ? 16.900 -1.685 -21.344 1.00 90.31 85 ASN A CA 1
ATOM 670 C C . ASN A 1 85 ? 16.437 -0.316 -21.894 1.00 90.31 85 ASN A C 1
ATOM 672 O O . ASN A 1 85 ? 15.228 -0.081 -21.983 1.00 90.31 85 ASN A O 1
ATOM 676 N N . PRO A 1 86 ? 17.359 0.601 -22.242 1.00 89.19 86 PRO A N 1
ATOM 677 C CA . PRO A 1 86 ? 17.011 1.966 -22.640 1.00 89.19 86 PRO A CA 1
ATOM 678 C C . PRO A 1 86 ? 16.278 2.047 -23.986 1.00 89.19 86 PRO A C 1
ATOM 680 O O . PRO A 1 86 ? 15.536 3.003 -24.199 1.00 89.19 86 PRO A O 1
ATOM 683 N N . ASP A 1 87 ? 16.446 1.056 -24.864 1.00 92.44 87 ASP A N 1
ATOM 684 C CA . ASP A 1 87 ? 15.839 1.044 -26.197 1.00 92.44 87 ASP A CA 1
ATOM 685 C C . ASP A 1 87 ? 14.402 0.514 -26.159 1.00 92.44 87 ASP A C 1
ATOM 687 O O . ASP A 1 87 ? 13.521 1.006 -26.865 1.00 92.44 87 ASP A O 1
ATOM 691 N N . THR A 1 88 ? 14.147 -0.497 -25.323 1.00 92.31 88 THR A N 1
ATOM 692 C CA . THR A 1 88 ? 12.827 -1.144 -25.229 1.00 92.31 88 THR A CA 1
ATOM 693 C C . THR A 1 88 ? 11.985 -0.610 -24.072 1.00 92.31 88 THR A C 1
ATOM 695 O O . THR A 1 88 ? 10.759 -0.736 -24.090 1.00 92.31 88 THR A O 1
ATOM 698 N N . GLY A 1 89 ? 12.625 -0.022 -23.059 1.00 89.94 89 GLY A N 1
ATOM 699 C CA . GLY A 1 89 ? 11.993 0.448 -21.831 1.00 89.94 89 GLY A CA 1
ATOM 700 C C . GLY A 1 89 ? 11.553 -0.667 -20.879 1.00 89.94 89 GLY A C 1
ATOM 701 O O . GLY A 1 89 ? 10.908 -0.353 -19.883 1.00 89.94 89 GLY A O 1
ATOM 702 N N . TYR A 1 90 ? 11.873 -1.937 -21.162 1.00 92.44 90 TYR A N 1
ATOM 703 C CA . TYR A 1 90 ? 11.566 -3.083 -20.295 1.00 92.44 90 TYR A CA 1
ATOM 704 C C . TYR A 1 90 ? 12.698 -3.355 -19.305 1.00 92.44 90 TYR A C 1
ATOM 706 O O . TYR A 1 90 ? 13.852 -3.039 -19.578 1.00 92.44 90 TYR A O 1
ATOM 714 N N . ILE A 1 91 ? 12.383 -3.969 -18.163 1.00 91.44 91 ILE A N 1
ATOM 715 C CA . ILE A 1 91 ? 13.404 -4.474 -17.231 1.00 91.44 91 ILE A CA 1
ATOM 716 C C . ILE A 1 91 ? 14.325 -5.458 -17.962 1.00 91.44 91 ILE A C 1
ATOM 718 O O . ILE A 1 91 ? 13.855 -6.354 -18.660 1.00 91.44 91 ILE A O 1
ATOM 722 N N . ASP A 1 92 ? 15.636 -5.272 -17.798 1.00 92.44 92 ASP A N 1
ATOM 723 C CA . ASP A 1 92 ? 16.650 -6.177 -18.334 1.00 92.44 92 ASP A CA 1
ATOM 724 C C . ASP A 1 92 ? 16.804 -7.385 -17.397 1.00 92.44 92 ASP A C 1
ATOM 726 O O . ASP A 1 92 ? 17.623 -7.389 -16.473 1.00 92.44 92 ASP A O 1
ATOM 730 N N . TYR A 1 93 ? 15.943 -8.387 -17.592 1.00 92.44 93 TYR A N 1
ATOM 731 C CA . TYR A 1 93 ? 15.930 -9.603 -16.775 1.00 92.44 93 TYR A CA 1
ATOM 732 C C . TYR A 1 93 ? 17.181 -10.465 -16.976 1.00 92.44 93 TYR A C 1
ATOM 734 O O . TYR A 1 93 ? 17.639 -11.093 -16.020 1.00 92.44 93 TYR A O 1
ATOM 742 N N . ASP A 1 94 ? 17.765 -10.457 -18.175 1.00 93.00 94 ASP A N 1
ATOM 743 C CA . ASP A 1 94 ? 18.998 -11.191 -18.465 1.00 93.00 94 ASP A CA 1
ATOM 744 C C . ASP A 1 94 ? 20.172 -10.581 -17.688 1.00 93.00 94 ASP A C 1
ATOM 746 O O . ASP A 1 94 ? 20.877 -11.288 -16.956 1.00 93.00 94 ASP A O 1
ATOM 750 N N . GLY A 1 95 ? 20.313 -9.251 -17.743 1.00 90.38 95 GLY A N 1
ATOM 751 C CA . GLY A 1 95 ? 21.294 -8.516 -16.946 1.00 90.38 95 GLY A CA 1
ATOM 752 C C . GLY A 1 95 ? 21.052 -8.645 -15.437 1.00 90.38 95 GLY A C 1
ATOM 753 O O . GLY A 1 95 ? 22.005 -8.757 -14.661 1.00 90.38 95 GLY A O 1
ATOM 754 N N . LEU A 1 96 ? 19.792 -8.677 -14.986 1.00 89.88 96 LEU A N 1
ATOM 755 C CA . LEU A 1 96 ? 19.451 -8.965 -13.586 1.00 89.88 96 LEU A CA 1
ATOM 756 C C . LEU A 1 96 ? 19.928 -10.366 -13.171 1.00 89.88 96 LEU A C 1
ATOM 758 O O . LEU A 1 96 ? 20.533 -10.507 -12.107 1.00 89.88 96 LEU A O 1
ATOM 762 N N . ALA A 1 97 ? 19.688 -11.389 -13.994 1.00 91.12 97 ALA A N 1
ATOM 763 C CA . ALA A 1 97 ? 20.070 -12.768 -13.698 1.00 91.12 97 ALA A CA 1
ATOM 764 C C . ALA A 1 97 ? 21.595 -12.952 -13.638 1.00 91.12 97 ALA A C 1
ATOM 766 O O . ALA A 1 97 ? 22.097 -13.647 -12.751 1.00 91.12 97 ALA A O 1
ATOM 767 N N . GLU A 1 98 ? 22.342 -12.319 -14.545 1.00 92.44 98 GLU A N 1
ATOM 768 C CA . GLU A 1 98 ? 23.809 -12.321 -14.520 1.00 92.44 98 GLU A CA 1
ATOM 769 C C . GLU A 1 98 ? 24.345 -11.657 -13.245 1.00 92.44 98 GLU A C 1
ATOM 771 O O . GLU A 1 98 ? 25.111 -12.262 -12.490 1.00 92.44 98 GLU A O 1
ATOM 776 N N . ASN A 1 99 ? 23.860 -10.454 -12.941 1.00 86.12 99 ASN A N 1
ATOM 777 C CA . ASN A 1 99 ? 24.271 -9.700 -11.762 1.00 86.12 99 ASN A CA 1
ATOM 778 C C . ASN A 1 99 ? 23.901 -10.405 -10.450 1.00 86.12 99 ASN A C 1
ATOM 780 O O . ASN A 1 99 ? 24.681 -10.383 -9.498 1.00 86.12 99 ASN A O 1
ATOM 784 N N . ALA A 1 100 ? 22.753 -11.082 -10.388 1.00 89.56 100 ALA A N 1
ATOM 785 C CA . ALA A 1 100 ? 22.355 -11.855 -9.214 1.00 89.56 100 ALA A CA 1
ATOM 786 C C . ALA A 1 100 ? 23.311 -13.028 -8.936 1.00 89.56 100 ALA A C 1
ATOM 788 O O . ALA A 1 100 ? 23.562 -13.348 -7.774 1.00 89.56 100 ALA A O 1
ATOM 789 N N . ARG A 1 101 ? 23.894 -13.647 -9.972 1.00 90.38 101 ARG A N 1
ATOM 790 C CA . ARG A 1 101 ? 24.910 -14.698 -9.789 1.00 90.38 101 ARG A CA 1
ATOM 791 C C . ARG A 1 101 ? 26.234 -14.151 -9.265 1.00 90.38 101 ARG A C 1
ATOM 793 O O . ARG A 1 101 ? 26.923 -14.880 -8.569 1.00 90.38 101 ARG A O 1
ATOM 800 N N . LEU A 1 102 ? 26.583 -12.907 -9.591 1.00 86.62 102 LEU A N 1
ATOM 801 C CA . LEU A 1 102 ? 27.818 -12.266 -9.126 1.00 86.62 102 LEU A CA 1
ATOM 802 C C . LEU A 1 102 ? 27.670 -11.686 -7.714 1.00 86.62 102 LEU A C 1
ATOM 804 O O . LEU A 1 102 ? 28.567 -11.811 -6.886 1.00 86.62 102 LEU A O 1
ATOM 808 N N . PHE A 1 103 ? 26.531 -11.053 -7.439 1.00 82.50 103 PHE A N 1
ATOM 809 C CA . PHE A 1 103 ? 26.262 -10.350 -6.186 1.00 82.50 103 PHE A CA 1
ATOM 810 C C . PHE A 1 103 ? 25.656 -11.251 -5.099 1.00 82.50 103 PHE A C 1
ATOM 812 O O . PHE A 1 103 ? 25.681 -10.894 -3.926 1.00 82.50 103 PHE A O 1
ATOM 819 N N . HIS A 1 104 ? 25.114 -12.418 -5.469 1.00 85.81 104 HIS A N 1
ATOM 820 C CA . HIS A 1 104 ? 24.467 -13.375 -4.563 1.00 85.81 104 HIS A CA 1
ATOM 821 C C . HIS A 1 104 ? 23.460 -12.724 -3.586 1.00 85.81 104 HIS A C 1
ATOM 823 O O . HIS A 1 104 ? 23.597 -12.855 -2.363 1.00 85.81 104 HIS A O 1
ATOM 829 N N . PRO A 1 105 ? 22.429 -12.016 -4.092 1.00 85.50 105 PRO A N 1
ATOM 830 C CA . PRO A 1 105 ? 21.470 -11.332 -3.239 1.00 85.50 105 PRO A CA 1
ATOM 831 C C . PRO A 1 105 ? 20.678 -12.338 -2.399 1.00 85.50 105 PRO A C 1
ATOM 833 O O . PRO A 1 105 ? 20.204 -13.359 -2.893 1.00 85.50 105 PRO A O 1
ATOM 836 N N . LYS A 1 106 ? 20.468 -12.012 -1.122 1.00 86.12 106 LYS A N 1
ATOM 837 C CA . LYS A 1 106 ? 19.596 -12.796 -0.230 1.00 86.12 106 LYS A CA 1
ATOM 838 C C . LYS A 1 106 ? 18.104 -12.522 -0.458 1.00 86.12 106 LYS A C 1
ATOM 840 O O . LYS A 1 106 ? 17.270 -13.270 0.039 1.00 86.12 106 LYS A O 1
ATOM 845 N N . LEU A 1 107 ? 17.779 -11.439 -1.166 1.00 84.00 107 LEU A N 1
ATOM 846 C CA . LEU A 1 107 ? 16.422 -11.002 -1.482 1.00 84.00 107 LEU A CA 1
ATOM 847 C C . LEU A 1 107 ? 16.449 -10.146 -2.756 1.00 84.00 107 LEU A C 1
ATOM 849 O O . LEU A 1 107 ? 17.309 -9.276 -2.889 1.00 84.00 107 LEU A O 1
ATOM 853 N N . ILE A 1 108 ? 15.498 -10.367 -3.667 1.00 86.06 108 ILE A N 1
ATOM 854 C CA . ILE A 1 108 ? 15.266 -9.526 -4.852 1.00 86.06 108 ILE A CA 1
ATOM 855 C C . ILE A 1 108 ? 13.889 -8.874 -4.714 1.00 86.06 108 ILE A C 1
ATOM 857 O O . ILE A 1 108 ? 12.918 -9.532 -4.349 1.00 86.06 108 ILE A O 1
ATOM 861 N N . ILE A 1 109 ? 13.810 -7.571 -4.990 1.00 84.50 109 ILE A N 1
ATOM 862 C CA . ILE A 1 109 ? 12.564 -6.800 -4.909 1.00 84.50 109 ILE A CA 1
ATOM 863 C C . ILE A 1 109 ? 11.974 -6.667 -6.313 1.00 84.50 109 ILE A C 1
ATOM 865 O O . ILE A 1 109 ? 12.586 -6.029 -7.165 1.00 84.50 109 ILE A O 1
ATOM 869 N N . ALA A 1 110 ? 10.771 -7.202 -6.528 1.00 88.81 110 ALA A N 1
ATOM 870 C CA . ALA A 1 110 ? 9.984 -7.025 -7.750 1.00 88.81 110 ALA A CA 1
ATOM 871 C C . ALA A 1 110 ? 8.841 -6.019 -7.504 1.00 88.81 110 ALA A C 1
ATOM 873 O O . ALA A 1 110 ? 7.712 -6.394 -7.182 1.00 88.81 110 ALA A O 1
ATOM 874 N N . GLY A 1 111 ? 9.144 -4.722 -7.610 1.00 86.12 111 GLY A N 1
ATOM 875 C CA . GLY A 1 111 ? 8.185 -3.642 -7.365 1.00 86.12 111 GLY A CA 1
ATOM 876 C C . GLY A 1 111 ? 8.661 -2.306 -7.933 1.00 86.12 111 GLY A C 1
ATOM 877 O O . GLY A 1 111 ? 9.846 -1.987 -7.881 1.00 86.12 111 GLY A O 1
ATOM 878 N N . VAL A 1 112 ? 7.736 -1.527 -8.492 1.00 87.75 112 VAL A N 1
ATOM 879 C CA . VAL A 1 112 ? 8.036 -0.346 -9.317 1.00 87.75 112 VAL A CA 1
ATOM 880 C C . VAL A 1 112 ? 7.075 0.797 -9.002 1.00 87.75 112 VAL A C 1
ATOM 882 O O . VAL A 1 112 ? 5.891 0.576 -8.771 1.00 87.75 112 VAL A O 1
ATOM 885 N N . SER A 1 113 ? 7.582 2.033 -8.984 1.00 84.69 113 SER A N 1
ATOM 886 C CA . SER A 1 113 ? 6.747 3.238 -8.804 1.00 84.69 113 SER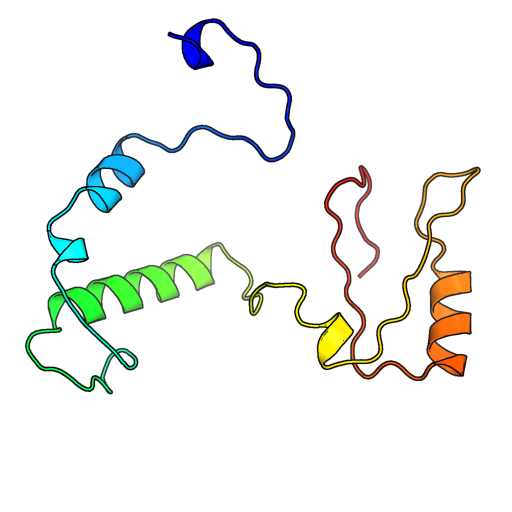 A CA 1
ATOM 887 C C . SER A 1 113 ? 6.337 3.889 -10.129 1.00 84.69 113 SER A C 1
ATOM 889 O O . SER A 1 113 ? 5.284 4.508 -10.204 1.00 84.69 113 SER A O 1
ATOM 891 N N . CYS A 1 114 ? 7.161 3.760 -11.174 1.00 85.94 114 CYS A N 1
ATOM 892 C CA . CYS A 1 114 ? 6.917 4.347 -12.493 1.00 85.94 114 CYS A CA 1
ATOM 893 C C . CYS A 1 114 ? 7.369 3.374 -13.591 1.00 85.94 114 CYS A C 1
ATOM 895 O O . CYS A 1 114 ? 8.440 3.517 -14.175 1.00 85.94 114 CYS A O 1
ATOM 897 N N . TYR A 1 115 ? 6.569 2.336 -13.823 1.00 90.50 115 TYR A N 1
ATOM 898 C CA . TYR A 1 115 ? 6.779 1.364 -14.890 1.00 90.50 115 TYR A CA 1
ATOM 899 C C . TYR A 1 115 ? 5.407 0.911 -15.384 1.00 90.50 115 TYR A C 1
ATOM 901 O O . TYR A 1 115 ? 4.554 0.520 -14.593 1.00 90.50 115 TYR A O 1
ATOM 909 N N . SER A 1 116 ? 5.164 1.042 -16.686 1.00 90.19 116 SER A N 1
ATOM 910 C CA . SER A 1 116 ? 3.830 0.893 -17.288 1.00 90.19 116 SER A CA 1
ATOM 911 C C . SER A 1 116 ? 3.499 -0.538 -17.717 1.00 90.19 116 SER A C 1
ATOM 913 O O . SER A 1 116 ? 2.458 -0.776 -18.334 1.00 90.19 116 SER A O 1
ATOM 915 N N . ARG A 1 117 ? 4.397 -1.489 -17.450 1.00 91.31 117 ARG A N 1
ATOM 916 C CA . ARG A 1 117 ? 4.266 -2.894 -17.840 1.00 91.31 117 ARG A CA 1
ATOM 917 C C . ARG A 1 117 ? 4.162 -3.771 -16.603 1.00 91.31 117 ARG A C 1
ATOM 919 O O . ARG A 1 117 ? 4.624 -3.405 -15.527 1.00 91.31 117 ARG A O 1
ATOM 926 N N . ASN A 1 118 ? 3.565 -4.941 -16.782 1.00 90.50 118 ASN A N 1
ATOM 927 C CA . ASN A 1 118 ? 3.547 -5.950 -15.736 1.00 90.50 118 ASN A CA 1
ATOM 928 C C . ASN A 1 118 ? 4.972 -6.457 -15.484 1.00 90.50 118 ASN A C 1
ATOM 930 O O . ASN A 1 118 ? 5.799 -6.494 -16.400 1.00 90.50 118 ASN A O 1
ATOM 934 N N . LEU A 1 119 ? 5.242 -6.823 -14.234 1.00 89.56 119 LEU A N 1
ATOM 935 C CA . LEU A 1 119 ? 6.456 -7.539 -13.865 1.00 89.56 119 LEU A CA 1
ATOM 936 C C . LEU A 1 119 ? 6.294 -9.022 -14.207 1.00 89.56 119 LEU A C 1
ATOM 938 O O . LEU A 1 119 ? 5.181 -9.548 -14.155 1.00 89.56 119 LEU A O 1
ATOM 942 N N . ASP A 1 120 ? 7.402 -9.657 -14.569 1.00 88.31 120 ASP A N 1
ATOM 943 C CA . ASP A 1 120 ? 7.492 -11.099 -14.784 1.00 88.31 120 ASP A CA 1
ATOM 944 C C . ASP A 1 120 ? 7.927 -11.733 -13.453 1.00 88.31 120 ASP A C 1
ATOM 946 O O . ASP A 1 120 ? 9.036 -11.459 -12.985 1.00 88.31 120 ASP A O 1
ATOM 950 N N . TYR A 1 121 ? 6.998 -12.429 -12.784 1.00 81.44 121 TYR A N 1
ATOM 951 C CA . TYR A 1 121 ? 7.126 -12.913 -11.398 1.00 81.44 121 TYR A CA 1
ATOM 952 C C . TYR A 1 121 ? 7.586 -14.367 -11.313 1.00 81.44 121 TYR A C 1
ATOM 954 O O . TYR A 1 121 ? 7.070 -15.197 -12.093 1.00 81.44 121 TYR A O 1
#

Organism: NCBI:txid8362